Protein AF-A0A5C6ACU5-F1 (afdb_monomer)

Nearest PDB structures (foldseek):
  4ilo-assembly1_A  TM=6.385E-01  e=8.068E+00  Chlamydia trachomatis L2/434/Bu
  8qb7-assembly1_A  TM=4.064E-01  e=4.129E+00  Saccharomyces cerevisiae

Radius of gyration: 34.54 Å; Cα contacts (8 Å, |Δi|>4): 16; chains: 1; bounding box: 83×46×81 Å

Foldseek 3Di:
DDPLVVLVVVLVVLVVVLVVLVVVLPDDDDPVVSVVSVVVSVVSVVVSVVSVVVSVVVVVVVVVVVVVVVVVVVVVVVVVVVVVVVVVVVPPDPPPPDPDDPDDPCVVVVVVVVVVVVVVDPDDDDDDDDDPDPCVPPDPDDPDDDPPPDDD

Secondary structure (DSSP, 8-state):
--HHHHHHHHHHHHHHHHHHHHHHHTSS--HHHHHHHHHHHHHHHHHHHHHHHHHHHHHHHHHHHHHHHHHHHHHHHHHHHHHHHHHHHT--S----PPPP---TTHHHHHHHHHHHHHHS------------TTTT------PPP------

Organism: NCBI:txid2528001

Solvent-accessible surface area (backbone atoms only — not comparable to full-atom values): 9515 Å² total; per-residue (Å²): 136,68,70,75,58,57,57,53,52,50,54,52,52,54,52,51,54,48,54,53,53,55,55,60,60,75,47,101,65,58,71,69,59,40,54,52,51,50,54,52,49,54,55,46,51,53,50,52,52,52,50,50,52,51,50,50,52,51,50,50,53,49,50,52,49,51,52,50,51,51,52,52,51,51,52,52,51,51,54,52,49,53,52,51,54,56,53,55,72,64,70,81,62,86,73,73,77,70,81,74,75,87,72,63,87,59,51,65,57,52,51,51,51,49,54,50,51,58,68,70,48,72,89,73,94,76,88,77,93,80,78,93,56,101,63,85,80,75,75,84,72,75,83,72,75,76,82,75,79,78,86,128

Sequence (152 aa):
MTAPNVIATVLESLNGLRQELKAAQHGPMDPRLRSELARLTVANETCVANLALGHQSAAEQLAAKKTLAAQMAAANKAAIQQKKEAATRKADKPAAAAPEPPVDPLLGSLLAKELLARQCQGEATASVNQNVGLLDDWNWTPSEAAPVEASV

Mean predicted aligned error: 20.28 Å

pLDDT: mean 71.38, std 16.27, range [38.56, 89.56]

Structure (mmCIF, N/CA/C/O backbone):
data_AF-A0A5C6ACU5-F1
#
_entry.id   AF-A0A5C6ACU5-F1
#
loop_
_atom_site.group_PDB
_atom_site.id
_atom_site.type_symbol
_atom_site.label_atom_id
_atom_site.label_alt_id
_atom_site.label_comp_id
_atom_site.label_asym_id
_atom_site.label_entity_id
_atom_site.label_seq_id
_atom_site.pdbx_PDB_ins_code
_atom_site.Cartn_x
_atom_site.Cartn_y
_atom_site.Cartn_z
_atom_site.occupancy
_atom_site.B_iso_or_equiv
_atom_site.auth_seq_id
_atom_site.auth_comp_id
_atom_site.auth_asym_id
_atom_site.auth_atom_id
_atom_site.pdbx_PDB_model_num
ATOM 1 N N . MET A 1 1 ? -11.488 -9.346 1.201 1.00 40.69 1 MET A N 1
ATOM 2 C CA . MET A 1 1 ? -10.176 -9.512 0.537 1.00 40.69 1 MET A CA 1
ATOM 3 C C . MET A 1 1 ? -9.315 -8.314 0.895 1.00 40.69 1 MET A C 1
ATOM 5 O O . MET A 1 1 ? -9.763 -7.186 0.757 1.00 40.69 1 MET A O 1
ATOM 9 N N . THR A 1 2 ? -8.168 -8.559 1.516 1.00 46.09 2 THR A N 1
ATOM 10 C CA . THR A 1 2 ? -7.361 -7.574 2.243 1.00 46.09 2 THR A CA 1
ATOM 11 C C . THR A 1 2 ? -6.442 -6.786 1.301 1.00 46.09 2 THR A C 1
ATOM 13 O O . THR A 1 2 ? -5.483 -7.328 0.760 1.00 46.09 2 THR A O 1
ATOM 16 N N . ALA A 1 3 ? -6.698 -5.480 1.173 1.00 55.00 3 ALA A N 1
ATOM 17 C CA . ALA A 1 3 ? -5.888 -4.494 0.444 1.00 55.00 3 ALA A CA 1
ATOM 18 C C . ALA A 1 3 ? -4.345 -4.583 0.596 1.00 55.00 3 ALA A C 1
ATOM 20 O O . ALA A 1 3 ? -3.668 -4.364 -0.407 1.00 55.00 3 ALA A O 1
ATOM 21 N N . PRO A 1 4 ? -3.747 -4.935 1.760 1.00 60.50 4 PRO A N 1
ATOM 22 C CA . PRO A 1 4 ? -2.285 -5.035 1.876 1.00 60.50 4 PRO A CA 1
ATOM 23 C C . PRO A 1 4 ? -1.641 -6.087 0.963 1.00 60.50 4 PRO A C 1
ATOM 25 O O . PRO A 1 4 ? -0.474 -5.948 0.615 1.00 60.50 4 PRO A O 1
ATOM 28 N N . ASN A 1 5 ? -2.378 -7.120 0.539 1.00 66.62 5 ASN A N 1
ATOM 29 C CA . ASN A 1 5 ? -1.798 -8.174 -0.294 1.00 66.62 5 ASN A CA 1
ATOM 30 C C . ASN A 1 5 ? -1.623 -7.727 -1.757 1.00 66.62 5 ASN A C 1
ATOM 32 O O . ASN A 1 5 ? -0.682 -8.132 -2.424 1.00 66.62 5 ASN A O 1
ATOM 36 N N . VAL A 1 6 ? -2.494 -6.834 -2.239 1.00 78.56 6 VAL A N 1
ATOM 37 C CA . VAL A 1 6 ? -2.478 -6.362 -3.633 1.00 78.56 6 VAL A CA 1
ATOM 38 C C . VAL A 1 6 ? -1.246 -5.500 -3.909 1.00 78.56 6 VAL A C 1
ATOM 40 O O . VAL A 1 6 ? -0.600 -5.660 -4.939 1.00 78.56 6 VAL A O 1
ATOM 43 N N . ILE A 1 7 ? -0.881 -4.614 -2.977 1.00 77.44 7 ILE A N 1
ATOM 44 C CA . ILE A 1 7 ? 0.261 -3.704 -3.155 1.00 77.44 7 ILE A CA 1
ATOM 45 C C . ILE A 1 7 ? 1.586 -4.477 -3.126 1.00 77.44 7 ILE A C 1
ATOM 47 O O . ILE A 1 7 ? 2.479 -4.186 -3.920 1.00 77.44 7 ILE A O 1
ATOM 51 N N . ALA A 1 8 ? 1.696 -5.502 -2.276 1.00 79.19 8 ALA A N 1
ATOM 52 C CA . ALA A 1 8 ? 2.854 -6.391 -2.255 1.00 79.19 8 ALA A CA 1
ATOM 53 C C . ALA A 1 8 ? 3.029 -7.132 -3.594 1.00 79.19 8 ALA A C 1
ATOM 55 O O . ALA A 1 8 ? 4.119 -7.114 -4.162 1.00 79.19 8 ALA A O 1
ATOM 56 N N . THR A 1 9 ? 1.949 -7.687 -4.155 1.00 85.00 9 THR A N 1
ATOM 57 C CA . THR A 1 9 ? 1.979 -8.341 -5.475 1.00 85.00 9 THR A CA 1
ATOM 58 C C . THR A 1 9 ? 2.358 -7.372 -6.600 1.00 85.00 9 THR A C 1
ATOM 60 O O . THR A 1 9 ? 3.098 -7.739 -7.514 1.00 85.00 9 THR A O 1
ATOM 63 N N . VAL A 1 10 ? 1.893 -6.118 -6.536 1.00 85.25 10 VAL A N 1
ATOM 64 C CA . VAL A 1 10 ? 2.266 -5.073 -7.505 1.00 85.25 10 VAL A CA 1
ATOM 65 C C . VAL A 1 10 ? 3.755 -4.737 -7.405 1.00 85.25 10 VAL A C 1
ATOM 67 O O . VAL A 1 10 ? 4.431 -4.679 -8.429 1.00 85.25 10 VAL A O 1
ATOM 70 N N . LEU A 1 11 ? 4.292 -4.568 -6.194 1.00 84.12 11 LEU A N 1
ATOM 71 C CA . LEU A 1 11 ? 5.723 -4.321 -5.972 1.00 84.12 11 LEU A CA 1
ATOM 72 C C . LEU A 1 11 ? 6.600 -5.467 -6.489 1.00 84.12 11 LEU A C 1
ATOM 74 O O . LEU A 1 11 ? 7.651 -5.227 -7.082 1.00 84.12 11 LEU A O 1
ATOM 78 N N . GLU A 1 12 ? 6.166 -6.707 -6.285 1.00 87.31 12 GLU A N 1
ATOM 79 C CA . GLU A 1 12 ? 6.866 -7.895 -6.768 1.00 87.31 12 GLU A CA 1
ATOM 80 C C . GLU A 1 12 ? 6.853 -7.976 -8.300 1.00 87.31 12 GLU A C 1
ATOM 82 O O . GLU A 1 12 ? 7.903 -8.147 -8.921 1.00 87.31 12 GLU A O 1
ATOM 87 N N . SER A 1 13 ? 5.698 -7.720 -8.919 1.00 87.44 13 SER A N 1
ATOM 88 C CA . SER A 1 13 ? 5.554 -7.674 -10.380 1.00 87.44 13 SER A CA 1
ATOM 89 C C . SER A 1 13 ? 6.412 -6.568 -11.007 1.00 87.44 13 SER A C 1
ATOM 91 O O . SER A 1 13 ? 7.092 -6.795 -12.006 1.00 87.44 13 SER A O 1
ATOM 93 N N . LEU A 1 14 ? 6.443 -5.378 -10.396 1.00 85.88 14 LEU A N 1
ATOM 94 C CA . LEU A 1 14 ? 7.292 -4.265 -10.837 1.00 85.88 14 LEU A CA 1
ATOM 95 C C . LEU A 1 14 ? 8.785 -4.597 -10.714 1.00 85.88 14 LEU A C 1
ATOM 97 O O . LEU A 1 14 ? 9.577 -4.220 -11.580 1.00 85.88 14 LEU A O 1
ATOM 101 N N . ASN A 1 15 ? 9.180 -5.337 -9.675 1.00 86.50 15 ASN A N 1
ATOM 102 C CA . ASN A 1 15 ? 10.550 -5.824 -9.540 1.00 86.50 15 ASN A CA 1
ATOM 103 C C . ASN A 1 15 ? 10.913 -6.863 -10.609 1.00 86.50 15 ASN A C 1
ATOM 105 O O . ASN A 1 15 ? 12.026 -6.800 -11.132 1.00 86.50 15 ASN A O 1
ATOM 109 N N . GLY A 1 16 ? 9.993 -7.766 -10.960 1.00 86.88 16 GLY A N 1
ATOM 110 C CA . GLY A 1 16 ? 10.171 -8.719 -12.062 1.00 86.88 16 GLY A CA 1
ATOM 111 C C . GLY A 1 16 ? 10.382 -8.008 -13.400 1.00 86.88 16 GLY A C 1
ATOM 112 O O . GLY A 1 16 ? 11.416 -8.184 -14.043 1.00 86.88 16 GLY A O 1
ATOM 113 N N . LEU A 1 17 ? 9.480 -7.085 -13.745 1.00 84.81 17 LEU A N 1
ATOM 114 C CA . LEU A 1 17 ? 9.581 -6.265 -14.959 1.00 84.81 17 LEU A CA 1
ATOM 115 C C . LEU A 1 17 ? 10.884 -5.456 -15.016 1.00 84.81 17 LEU A C 1
ATOM 117 O O . LEU A 1 17 ? 11.479 -5.288 -16.079 1.00 84.81 17 LEU A O 1
ATOM 121 N N . ARG A 1 18 ? 11.377 -4.969 -13.872 1.00 84.19 18 ARG A N 1
ATOM 122 C CA . ARG A 1 18 ? 12.670 -4.274 -13.798 1.00 84.19 18 ARG A CA 1
ATOM 123 C C . ARG A 1 18 ? 13.842 -5.193 -14.143 1.00 84.19 18 ARG A C 1
ATOM 125 O O . ARG A 1 18 ? 14.777 -4.750 -14.811 1.00 84.19 18 ARG A O 1
ATOM 132 N N . GLN A 1 19 ? 13.829 -6.436 -13.668 1.00 85.56 19 GLN A N 1
ATOM 133 C CA . GLN A 1 19 ? 14.879 -7.402 -13.994 1.00 85.56 19 GLN A CA 1
ATOM 134 C C . GLN A 1 19 ? 14.871 -7.736 -15.488 1.00 85.56 19 GLN A C 1
ATOM 136 O O . GLN A 1 19 ? 15.931 -7.739 -16.112 1.00 85.56 19 GLN A O 1
ATOM 141 N N . GLU A 1 20 ? 13.687 -7.911 -16.076 1.00 85.38 20 GLU A N 1
ATOM 142 C CA . GLU A 1 20 ? 13.519 -8.118 -17.518 1.00 85.38 20 GLU A CA 1
ATOM 143 C C . GLU A 1 20 ? 14.028 -6.919 -18.332 1.00 85.38 20 GLU A C 1
ATOM 145 O O . GLU A 1 20 ? 14.781 -7.087 -19.292 1.00 85.38 20 GLU A O 1
ATOM 150 N N . LEU A 1 21 ? 13.706 -5.694 -17.904 1.00 82.88 21 LEU A N 1
ATOM 151 C CA . LEU A 1 21 ? 14.168 -4.461 -18.544 1.00 82.88 21 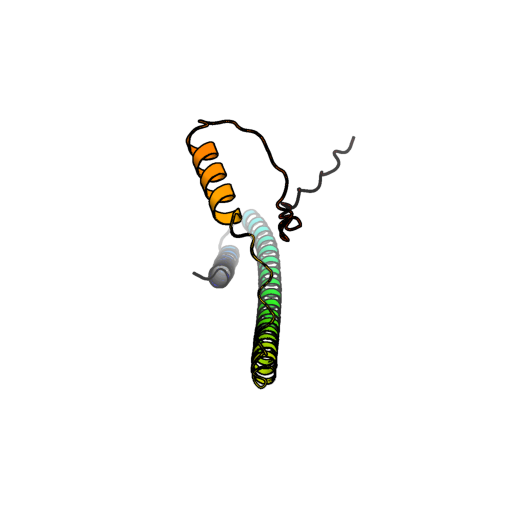LEU A CA 1
ATOM 152 C C . LEU A 1 21 ? 15.702 -4.322 -18.487 1.00 82.88 21 LEU A C 1
ATOM 154 O O . LEU A 1 21 ? 16.335 -3.940 -19.475 1.00 82.88 21 LEU A O 1
ATOM 158 N N . LYS A 1 22 ? 16.320 -4.673 -17.350 1.00 83.50 22 LYS A N 1
ATOM 159 C CA . LYS A 1 22 ? 17.786 -4.711 -17.211 1.00 83.50 22 LYS A CA 1
ATOM 160 C C . LYS A 1 22 ? 18.413 -5.783 -18.096 1.00 83.50 22 LYS A C 1
ATOM 162 O O . LYS A 1 22 ? 19.446 -5.519 -18.709 1.00 83.50 22 LYS A O 1
ATOM 167 N N . ALA A 1 23 ? 17.803 -6.961 -18.199 1.00 84.38 23 ALA A N 1
ATOM 168 C CA . ALA A 1 23 ? 18.278 -8.017 -19.087 1.00 84.38 23 ALA A CA 1
ATOM 169 C C . ALA A 1 23 ? 18.217 -7.578 -20.562 1.00 84.38 23 ALA A C 1
ATOM 171 O O . ALA A 1 23 ? 19.195 -7.740 -21.291 1.00 84.38 23 ALA A O 1
ATOM 172 N N . ALA A 1 24 ? 17.126 -6.924 -20.976 1.00 80.38 24 ALA A N 1
ATOM 173 C CA . ALA A 1 24 ? 16.954 -6.399 -22.331 1.00 80.38 24 ALA A CA 1
ATOM 174 C C . ALA A 1 24 ? 18.022 -5.352 -22.713 1.00 80.38 24 ALA A C 1
ATOM 176 O O . ALA A 1 24 ? 18.475 -5.310 -23.856 1.00 80.38 24 ALA A O 1
ATOM 177 N N . GLN A 1 25 ? 18.492 -4.550 -21.753 1.00 81.44 25 GLN A N 1
ATOM 178 C CA . GLN A 1 25 ? 19.544 -3.544 -21.964 1.00 81.44 25 GLN A CA 1
ATOM 179 C C . GLN A 1 25 ? 20.911 -4.118 -22.366 1.00 81.44 25 GLN A C 1
ATOM 181 O O . GLN A 1 25 ? 21.678 -3.446 -23.064 1.00 81.44 25 GLN A O 1
ATOM 186 N N . HIS A 1 26 ? 21.214 -5.342 -21.928 1.00 80.00 26 HIS A N 1
ATOM 187 C CA . HIS A 1 26 ? 22.489 -6.017 -22.185 1.00 80.00 26 HIS A CA 1
ATOM 188 C C . HIS A 1 26 ? 22.497 -6.789 -23.518 1.00 80.00 26 HIS A C 1
ATOM 190 O O . HIS A 1 26 ? 23.523 -7.349 -23.897 1.00 80.00 26 HIS A O 1
ATOM 196 N N . GLY A 1 27 ? 21.374 -6.805 -24.246 1.00 79.38 27 GLY A N 1
ATOM 197 C CA . GLY A 1 27 ? 21.259 -7.436 -25.558 1.00 79.38 27 GLY A CA 1
ATOM 198 C C . GLY A 1 27 ? 21.807 -6.593 -26.726 1.00 79.38 27 GLY A C 1
ATOM 199 O O . GLY A 1 27 ? 22.208 -5.429 -26.554 1.00 79.38 27 GLY A O 1
ATOM 200 N N . PRO A 1 28 ? 21.808 -7.164 -27.948 1.00 79.31 28 PRO A N 1
ATOM 201 C CA . PRO A 1 28 ? 22.164 -6.448 -29.169 1.00 79.31 28 PRO A CA 1
ATOM 202 C C . PRO A 1 28 ? 21.080 -5.411 -29.488 1.00 79.31 28 PRO A C 1
ATOM 204 O O . PRO A 1 28 ? 20.052 -5.713 -30.085 1.00 79.31 28 PRO A O 1
ATOM 207 N N . MET A 1 29 ? 21.310 -4.178 -29.044 1.00 82.31 29 MET A N 1
ATOM 208 C CA . MET A 1 29 ? 20.367 -3.067 -29.149 1.00 82.31 29 MET A CA 1
ATOM 209 C C . MET A 1 29 ? 21.084 -1.802 -29.624 1.00 82.31 29 MET A C 1
ATOM 211 O O . MET A 1 29 ? 22.271 -1.606 -29.329 1.00 82.31 29 MET A O 1
ATOM 215 N N . ASP A 1 30 ? 20.359 -0.944 -30.345 1.00 88.62 30 ASP A N 1
ATOM 216 C CA . ASP A 1 30 ? 20.848 0.369 -30.772 1.00 88.62 30 ASP A CA 1
ATOM 217 C C . ASP A 1 30 ? 21.291 1.191 -29.539 1.00 88.62 30 ASP A C 1
ATOM 219 O O . ASP A 1 30 ? 20.541 1.269 -28.557 1.00 88.62 30 ASP A O 1
ATOM 223 N N . PRO A 1 31 ? 22.490 1.806 -29.553 1.00 84.88 31 PRO A N 1
ATOM 224 C CA . PRO A 1 31 ? 22.966 2.680 -28.483 1.00 84.88 31 PRO A CA 1
ATOM 225 C C . PRO A 1 31 ? 21.970 3.757 -28.031 1.00 84.88 31 PRO A C 1
ATOM 227 O O . PRO A 1 31 ? 21.869 4.000 -26.828 1.00 84.88 31 PRO A O 1
ATOM 230 N N . ARG A 1 32 ? 21.212 4.375 -28.951 1.00 86.19 32 ARG A N 1
ATOM 231 C CA . ARG A 1 32 ? 20.208 5.401 -28.602 1.00 86.19 32 ARG A CA 1
ATOM 232 C C . ARG A 1 32 ? 19.024 4.800 -27.857 1.00 86.19 32 ARG A C 1
ATOM 234 O O . ARG A 1 32 ? 18.559 5.348 -26.861 1.00 86.19 32 ARG A O 1
ATOM 241 N N . LEU A 1 33 ? 18.564 3.637 -28.307 1.00 85.62 33 LEU A N 1
ATOM 242 C CA . LEU A 1 33 ? 17.494 2.912 -27.634 1.00 85.62 33 LEU A CA 1
ATOM 243 C C . LEU A 1 33 ? 17.961 2.462 -26.241 1.00 85.62 33 LEU A C 1
ATOM 245 O O . LEU A 1 33 ? 17.195 2.517 -25.284 1.00 85.62 33 LEU A O 1
ATOM 249 N N . ARG A 1 34 ? 19.238 2.075 -26.102 1.00 86.81 34 ARG A N 1
ATOM 250 C CA . ARG A 1 34 ? 19.828 1.642 -24.827 1.00 86.81 34 ARG A CA 1
ATOM 251 C C . ARG A 1 34 ? 19.881 2.782 -23.812 1.00 86.81 34 ARG A C 1
ATOM 253 O O . ARG A 1 34 ? 19.538 2.557 -22.654 1.00 86.81 34 ARG A O 1
ATOM 260 N N . SER A 1 35 ? 20.258 3.994 -24.227 1.00 86.06 35 SER A N 1
ATOM 261 C CA . SER A 1 35 ? 20.268 5.162 -23.335 1.00 86.06 35 SER A CA 1
ATOM 262 C C . SER A 1 35 ? 18.867 5.564 -22.876 1.00 86.06 35 SER A C 1
ATOM 264 O O . SER A 1 35 ? 18.672 5.889 -21.707 1.00 86.06 35 SER A O 1
ATOM 266 N N . GLU A 1 36 ? 17.876 5.491 -23.767 1.00 87.25 36 GLU A N 1
ATOM 267 C CA . GLU A 1 36 ? 16.478 5.770 -23.425 1.00 87.25 36 GLU A CA 1
ATOM 268 C C . GLU A 1 36 ? 15.926 4.729 -22.442 1.00 87.25 36 GLU A C 1
ATOM 270 O O . GLU A 1 36 ? 15.324 5.083 -21.426 1.00 87.25 36 GLU A O 1
ATOM 275 N N . LEU A 1 37 ? 16.212 3.445 -22.678 1.00 86.38 37 LEU A N 1
ATOM 276 C CA . LEU A 1 37 ? 15.821 2.367 -21.772 1.00 86.38 37 LEU A CA 1
ATOM 277 C C . LEU A 1 37 ? 16.499 2.512 -20.402 1.00 86.38 37 LEU A C 1
ATOM 279 O O . LEU A 1 37 ? 15.861 2.270 -19.377 1.00 86.38 37 LEU A O 1
ATOM 283 N N . ALA A 1 38 ? 17.766 2.935 -20.366 1.00 85.56 38 ALA A N 1
ATOM 284 C CA . ALA A 1 38 ? 18.493 3.200 -19.126 1.00 85.56 38 ALA A CA 1
ATOM 285 C C . ALA A 1 38 ? 17.846 4.345 -18.338 1.00 85.56 38 ALA A C 1
ATOM 287 O O . ALA A 1 38 ? 17.598 4.200 -17.141 1.00 85.56 38 ALA A O 1
ATOM 288 N N . ARG A 1 39 ? 17.467 5.440 -19.011 1.00 88.19 39 ARG A N 1
ATOM 289 C CA . ARG A 1 39 ? 16.744 6.552 -18.377 1.00 88.19 39 ARG A CA 1
ATOM 290 C C . ARG A 1 39 ? 15.401 6.103 -17.798 1.00 88.19 39 ARG A C 1
ATOM 292 O O . ARG A 1 39 ? 15.083 6.443 -16.661 1.00 88.19 39 ARG A O 1
ATOM 299 N N . LEU A 1 40 ? 14.638 5.307 -18.549 1.00 85.94 40 LEU A N 1
ATOM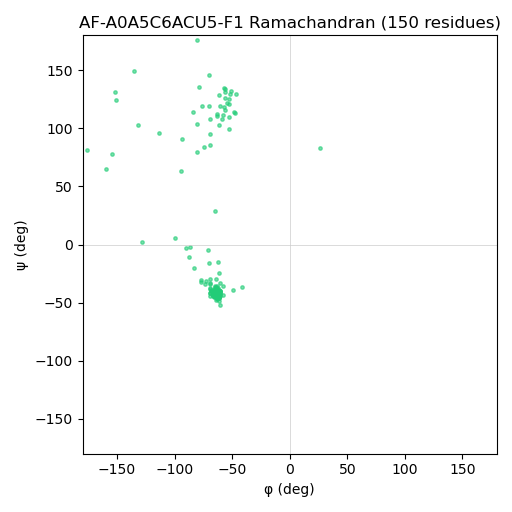 300 C CA . LEU A 1 40 ? 13.367 4.742 -18.081 1.00 85.94 40 LEU A CA 1
ATOM 301 C C . LEU A 1 40 ? 13.561 3.772 -16.910 1.00 85.94 40 LEU A C 1
ATOM 303 O O . LEU A 1 40 ? 12.751 3.763 -15.989 1.00 85.94 40 LEU A O 1
ATOM 307 N N . THR A 1 41 ? 14.650 2.999 -16.905 1.00 86.38 41 THR A N 1
ATOM 308 C CA . THR A 1 41 ? 14.987 2.095 -15.794 1.00 86.38 41 THR A CA 1
ATOM 309 C C . THR A 1 41 ? 15.234 2.878 -14.514 1.00 86.38 41 THR A C 1
ATOM 311 O O . THR A 1 41 ? 14.670 2.531 -13.483 1.00 86.38 41 THR A O 1
ATOM 314 N N . VAL A 1 42 ? 16.016 3.958 -14.583 1.00 87.75 42 VAL A N 1
ATOM 315 C CA . VAL A 1 42 ? 16.300 4.820 -13.426 1.00 87.75 42 VAL A CA 1
ATOM 316 C C . VAL A 1 42 ? 15.021 5.479 -12.906 1.00 87.75 42 VAL A C 1
ATOM 318 O O . VAL A 1 42 ? 14.753 5.436 -11.709 1.00 87.75 42 VAL A O 1
ATOM 321 N N . ALA A 1 43 ? 14.187 6.028 -13.795 1.00 86.81 43 ALA A N 1
ATOM 322 C CA . ALA A 1 43 ? 12.911 6.627 -13.399 1.00 86.81 43 ALA A CA 1
ATOM 323 C C . ALA A 1 43 ? 11.971 5.604 -12.730 1.00 86.81 43 ALA A C 1
ATOM 325 O O . ALA A 1 43 ? 11.325 5.907 -11.724 1.00 86.81 43 ALA A O 1
ATOM 326 N N . ASN A 1 44 ? 11.930 4.376 -13.254 1.00 85.75 44 ASN A N 1
ATOM 327 C CA . ASN A 1 44 ? 11.159 3.284 -12.670 1.00 85.75 44 ASN A CA 1
ATOM 328 C C . ASN A 1 44 ? 11.722 2.871 -11.297 1.00 85.75 44 ASN A C 1
ATOM 330 O O . ASN A 1 44 ? 10.962 2.705 -10.348 1.00 85.75 44 ASN A O 1
ATOM 334 N N . GLU A 1 45 ? 13.047 2.801 -11.139 1.00 85.62 45 GLU A N 1
ATOM 335 C CA . GLU A 1 45 ? 13.688 2.530 -9.844 1.00 85.62 45 GLU A CA 1
ATOM 336 C C . GLU A 1 45 ? 13.304 3.561 -8.781 1.00 85.62 45 GLU A C 1
ATOM 338 O O . GLU A 1 45 ? 12.950 3.184 -7.664 1.00 85.62 45 GLU A O 1
ATOM 343 N N . THR A 1 46 ? 13.293 4.848 -9.132 1.00 88.62 46 THR A N 1
ATOM 344 C CA . THR A 1 46 ? 12.833 5.904 -8.223 1.00 88.62 46 THR A CA 1
ATOM 345 C C . THR A 1 46 ? 11.354 5.741 -7.864 1.00 88.62 46 THR A C 1
ATOM 347 O O . THR A 1 46 ? 10.982 5.873 -6.698 1.00 88.62 46 THR A O 1
ATOM 350 N N . CYS A 1 47 ? 10.502 5.416 -8.839 1.00 86.44 47 CYS A N 1
ATOM 351 C CA . CYS A 1 47 ? 9.072 5.222 -8.609 1.00 86.44 47 CYS A CA 1
ATOM 352 C C . CYS A 1 47 ? 8.794 4.032 -7.676 1.00 86.44 47 CYS A C 1
ATOM 354 O O . CYS A 1 47 ? 8.065 4.178 -6.694 1.00 86.44 47 CYS A O 1
ATOM 356 N N . VAL A 1 48 ? 9.426 2.881 -7.925 1.00 86.94 48 VAL A N 1
ATOM 357 C CA . VAL A 1 48 ? 9.284 1.681 -7.085 1.00 86.94 48 VAL A CA 1
ATOM 358 C C . VAL A 1 48 ? 9.820 1.931 -5.677 1.00 86.94 48 VAL A C 1
ATOM 360 O O . VAL A 1 48 ? 9.177 1.525 -4.712 1.00 86.94 48 VAL A O 1
ATOM 363 N N . ALA A 1 49 ? 10.952 2.627 -5.535 1.00 88.00 49 ALA A N 1
ATOM 364 C CA . ALA A 1 49 ? 11.500 2.974 -4.224 1.00 88.00 49 ALA A CA 1
ATOM 365 C C . ALA A 1 49 ? 10.531 3.852 -3.415 1.00 88.00 49 ALA A C 1
ATOM 367 O O . ALA A 1 49 ? 10.261 3.560 -2.249 1.00 88.00 49 ALA A O 1
ATOM 368 N N . ASN A 1 50 ? 9.944 4.873 -4.046 1.00 89.19 50 ASN A N 1
ATOM 369 C CA . ASN A 1 50 ? 8.945 5.730 -3.407 1.00 89.19 50 ASN A CA 1
ATOM 370 C C . ASN A 1 50 ? 7.681 4.950 -3.022 1.00 89.19 50 ASN A C 1
ATOM 372 O O . ASN A 1 50 ? 7.150 5.137 -1.927 1.00 89.19 50 ASN A O 1
ATOM 376 N N . LEU A 1 51 ? 7.216 4.045 -3.889 1.00 86.69 51 LEU A N 1
ATOM 377 C CA . LEU A 1 51 ? 6.058 3.198 -3.603 1.00 86.69 51 LEU A CA 1
ATOM 378 C C . LEU A 1 51 ? 6.336 2.239 -2.434 1.00 86.69 51 LEU A C 1
ATOM 380 O O . LEU A 1 51 ? 5.478 2.059 -1.572 1.00 86.69 51 LEU A O 1
ATOM 384 N N . ALA A 1 52 ? 7.534 1.654 -2.375 1.00 86.94 52 ALA A N 1
ATOM 385 C CA . ALA A 1 52 ? 7.946 0.756 -1.301 1.00 86.94 52 ALA A CA 1
ATOM 386 C C . ALA A 1 52 ? 8.037 1.486 0.048 1.00 86.94 52 ALA A C 1
ATOM 388 O O . ALA A 1 52 ? 7.495 0.999 1.040 1.00 86.94 52 ALA A O 1
ATOM 389 N N . LEU A 1 53 ? 8.645 2.679 0.075 1.00 89.38 53 LEU A N 1
ATOM 390 C CA . LEU A 1 53 ? 8.702 3.532 1.267 1.00 89.38 53 LEU A CA 1
ATOM 391 C C . LEU A 1 53 ? 7.301 3.942 1.737 1.00 89.38 53 LEU A C 1
ATOM 393 O O . LEU A 1 53 ? 6.986 3.831 2.922 1.00 89.38 53 LEU A O 1
ATOM 397 N N . GLY A 1 54 ? 6.438 4.362 0.808 1.00 87.38 54 GLY A N 1
ATOM 398 C CA . GLY A 1 54 ? 5.049 4.705 1.109 1.00 87.38 54 GLY A CA 1
ATOM 399 C C . GLY A 1 54 ? 4.264 3.517 1.667 1.00 87.38 54 GLY A C 1
ATOM 400 O O . GLY A 1 54 ? 3.551 3.657 2.660 1.00 87.38 54 GLY A O 1
ATOM 401 N N . HIS A 1 55 ? 4.440 2.329 1.084 1.00 86.94 55 HIS A N 1
ATOM 402 C CA . HIS A 1 55 ? 3.807 1.104 1.565 1.00 86.94 55 HIS A CA 1
ATOM 403 C C . HIS A 1 55 ? 4.299 0.712 2.964 1.00 86.94 55 HIS A C 1
ATOM 405 O O . HIS A 1 55 ? 3.483 0.373 3.820 1.00 86.94 55 HIS A O 1
ATOM 411 N N . GLN A 1 56 ? 5.606 0.799 3.223 1.00 88.81 56 GLN A N 1
ATOM 412 C CA . GLN A 1 56 ? 6.168 0.521 4.543 1.00 88.81 56 GLN A CA 1
ATOM 413 C C . GLN A 1 56 ? 5.619 1.491 5.596 1.00 88.81 56 GLN A C 1
ATOM 415 O O . GLN A 1 56 ? 5.108 1.050 6.625 1.00 88.81 56 GLN A O 1
ATOM 420 N N . SER A 1 57 ? 5.634 2.796 5.312 1.00 89.56 57 SER A N 1
ATOM 421 C CA . SER A 1 57 ? 5.096 3.807 6.227 1.00 89.56 57 SER A CA 1
ATOM 422 C C . SER A 1 57 ? 3.603 3.594 6.502 1.00 89.56 57 SER A C 1
ATOM 424 O O . SER A 1 57 ? 3.161 3.635 7.651 1.00 89.56 57 SER A O 1
ATOM 426 N N . ALA A 1 58 ? 2.814 3.285 5.469 1.00 84.00 58 ALA A N 1
ATOM 427 C CA . ALA A 1 58 ? 1.395 2.982 5.626 1.00 84.00 58 ALA A CA 1
ATOM 428 C C . ALA A 1 58 ? 1.162 1.713 6.465 1.00 84.00 58 ALA A C 1
ATOM 430 O O . ALA A 1 58 ? 0.255 1.683 7.301 1.00 84.00 58 ALA A O 1
ATOM 431 N N . ALA A 1 59 ? 1.985 0.676 6.281 1.00 86.38 59 ALA A N 1
ATOM 432 C CA . ALA A 1 59 ? 1.914 -0.551 7.066 1.00 86.38 59 ALA A CA 1
ATOM 433 C C . ALA A 1 59 ? 2.238 -0.300 8.548 1.00 86.38 59 ALA A C 1
ATOM 435 O O . ALA A 1 59 ? 1.516 -0.787 9.422 1.00 86.38 59 ALA A O 1
ATOM 436 N N . GLU A 1 60 ? 3.260 0.509 8.836 1.00 87.94 60 GLU A N 1
ATOM 437 C CA . GLU A 1 60 ? 3.638 0.919 10.193 1.00 87.94 60 GLU A CA 1
ATOM 438 C C . GLU A 1 60 ? 2.527 1.737 10.867 1.00 87.94 60 GLU A C 1
ATOM 440 O O . GLU A 1 60 ? 2.125 1.435 11.993 1.00 87.94 60 GLU A O 1
ATOM 445 N N . GLN A 1 61 ? 1.942 2.711 10.162 1.00 87.50 61 GLN A N 1
ATOM 446 C CA . GLN A 1 61 ? 0.804 3.484 10.670 1.00 87.50 61 GLN A CA 1
ATOM 447 C C . GLN A 1 61 ? -0.419 2.600 10.942 1.00 87.50 61 GLN A C 1
ATOM 449 O O . GLN A 1 61 ? -1.127 2.793 11.933 1.00 87.50 61 GLN A O 1
ATOM 454 N N . LEU A 1 62 ? -0.683 1.614 10.084 1.00 86.50 62 LEU A N 1
ATOM 455 C CA . LEU A 1 62 ? -1.792 0.680 10.261 1.00 86.50 62 LEU A CA 1
ATOM 456 C C . LEU A 1 62 ? -1.548 -0.236 11.468 1.00 86.50 62 LEU A C 1
ATOM 458 O O . LEU A 1 62 ? -2.471 -0.472 12.252 1.00 86.50 62 LEU A O 1
ATOM 462 N N . ALA A 1 63 ? -0.315 -0.705 11.666 1.00 86.12 63 ALA A N 1
ATOM 463 C CA . ALA A 1 63 ? 0.075 -1.456 12.855 1.00 86.12 63 ALA A CA 1
ATOM 464 C C . ALA A 1 63 ? -0.099 -0.619 14.135 1.00 86.12 63 ALA A C 1
ATOM 466 O O . ALA A 1 63 ? -0.725 -1.093 15.083 1.00 86.12 63 ALA A O 1
ATOM 467 N N . ALA A 1 64 ? 0.343 0.643 14.135 1.00 88.44 64 ALA A N 1
ATOM 468 C CA . ALA A 1 64 ? 0.163 1.565 15.258 1.00 88.44 64 ALA A CA 1
ATOM 469 C C . ALA A 1 64 ? -1.322 1.846 15.562 1.00 88.44 64 ALA A C 1
ATOM 471 O O . ALA A 1 64 ? -1.746 1.855 16.716 1.00 88.44 64 ALA A O 1
ATOM 472 N N . LYS A 1 65 ? -2.160 2.010 14.531 1.00 87.25 65 LYS A N 1
ATOM 473 C CA . LYS A 1 65 ? -3.613 2.159 14.720 1.00 87.25 65 LYS A CA 1
ATOM 474 C C . LYS A 1 65 ? -4.250 0.894 15.291 1.00 87.25 65 LYS A C 1
ATOM 476 O O . LYS A 1 65 ? -5.142 0.992 16.128 1.00 87.25 65 LYS A O 1
ATOM 481 N N . LYS A 1 66 ? -3.795 -0.294 14.878 1.00 88.88 66 LYS A N 1
ATOM 482 C CA . LYS A 1 66 ? -4.286 -1.572 15.420 1.00 88.88 66 LYS A CA 1
ATOM 483 C C . LYS A 1 66 ? -3.939 -1.744 16.896 1.00 88.88 66 LYS A C 1
ATOM 485 O O . LYS A 1 66 ? -4.799 -2.179 17.659 1.00 88.88 66 LYS A O 1
ATOM 490 N N . THR A 1 67 ? -2.720 -1.400 17.309 1.00 87.94 67 THR A N 1
ATOM 491 C CA . THR A 1 67 ? -2.325 -1.483 18.722 1.00 87.94 67 THR A CA 1
ATOM 492 C C . THR A 1 67 ? -3.109 -0.488 19.573 1.00 87.94 67 THR A C 1
ATOM 494 O O . THR A 1 67 ? -3.636 -0.871 20.617 1.00 87.94 67 THR A O 1
ATOM 497 N N . LEU A 1 68 ? -3.286 0.748 19.097 1.00 87.50 68 LEU A N 1
ATOM 498 C CA . LEU A 1 68 ? -4.083 1.762 19.788 1.00 87.50 68 LEU A CA 1
ATOM 499 C C .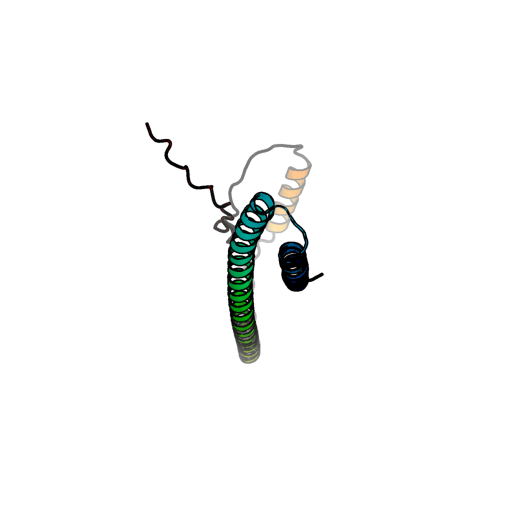 LEU A 1 68 ? -5.563 1.362 19.887 1.00 87.50 68 LEU A C 1
ATOM 501 O O . LEU A 1 68 ? -6.161 1.460 20.956 1.00 87.50 68 LEU A O 1
ATOM 505 N N . ALA A 1 69 ? -6.148 0.825 18.814 1.00 85.25 69 ALA A N 1
ATOM 506 C CA . ALA A 1 69 ? -7.514 0.306 18.837 1.00 85.25 69 ALA A CA 1
ATOM 507 C C . ALA A 1 69 ? -7.679 -0.850 19.841 1.00 85.25 69 ALA A C 1
ATOM 509 O O . ALA A 1 69 ? -8.679 -0.903 20.556 1.00 85.25 69 ALA A O 1
ATOM 510 N N . ALA A 1 70 ? -6.694 -1.748 19.944 1.00 86.94 70 ALA A N 1
ATOM 511 C CA . ALA A 1 70 ? -6.712 -2.835 20.922 1.00 86.94 70 ALA A CA 1
ATOM 512 C C . ALA A 1 70 ? -6.634 -2.318 22.370 1.00 86.94 70 ALA A C 1
ATOM 514 O O . ALA A 1 70 ? -7.374 -2.799 23.230 1.00 86.94 70 ALA A O 1
ATOM 515 N N . GLN A 1 71 ? -5.800 -1.307 22.635 1.00 86.94 71 GLN A N 1
ATOM 516 C CA . GLN A 1 71 ? -5.714 -0.659 23.948 1.00 86.94 71 GLN A CA 1
ATOM 517 C C . GLN A 1 71 ? -7.029 0.034 24.323 1.00 86.94 71 GLN A C 1
ATOM 519 O O . GLN A 1 71 ? -7.548 -0.181 25.418 1.00 86.94 71 GLN A O 1
ATOM 524 N N . MET A 1 72 ? -7.620 0.790 23.395 1.00 83.31 72 MET A N 1
ATOM 525 C CA . MET A 1 72 ? -8.919 1.440 23.594 1.00 83.31 72 MET A CA 1
ATOM 526 C C . MET A 1 72 ? -10.039 0.417 23.825 1.00 83.31 72 MET A C 1
ATOM 528 O O . MET A 1 72 ? -10.897 0.616 24.684 1.00 83.31 72 MET A O 1
ATOM 532 N N . ALA A 1 73 ? -10.021 -0.713 23.114 1.00 85.44 73 ALA A N 1
ATOM 533 C CA . ALA A 1 73 ? -10.978 -1.795 23.327 1.00 85.44 73 ALA A CA 1
ATOM 534 C C . ALA A 1 73 ? -10.825 -2.443 24.715 1.00 85.44 73 ALA A C 1
ATOM 536 O O . ALA A 1 73 ? -11.831 -2.737 25.365 1.00 85.44 73 ALA A O 1
ATOM 537 N N . ALA A 1 74 ? -9.592 -2.642 25.193 1.00 84.06 74 ALA A N 1
ATOM 538 C CA . ALA A 1 74 ? -9.327 -3.156 26.536 1.00 84.06 74 ALA A CA 1
ATOM 539 C C . ALA A 1 74 ? -9.783 -2.169 27.627 1.00 84.06 74 ALA A C 1
ATOM 541 O O . ALA A 1 74 ? -10.477 -2.571 28.563 1.00 84.06 74 ALA A O 1
ATOM 542 N N . ALA A 1 75 ? -9.481 -0.878 27.464 1.00 82.12 75 ALA A N 1
ATOM 543 C CA . ALA A 1 75 ? -9.916 0.178 28.376 1.00 82.12 75 ALA A CA 1
ATOM 544 C C . ALA A 1 75 ? -11.450 0.290 28.436 1.00 82.12 75 ALA A C 1
ATOM 546 O O . ALA A 1 75 ? -12.027 0.340 29.523 1.00 82.12 75 ALA A O 1
ATOM 547 N N . ASN A 1 76 ? -12.130 0.233 27.286 1.00 82.56 76 ASN A N 1
ATOM 548 C CA . ASN A 1 76 ? -13.592 0.247 27.228 1.00 82.56 76 ASN A CA 1
ATOM 549 C C . ASN A 1 76 ? -14.216 -0.973 27.916 1.00 82.56 76 ASN A C 1
ATOM 551 O O . ASN A 1 76 ? -15.192 -0.826 28.652 1.00 82.56 76 ASN A O 1
ATOM 555 N N . LYS A 1 77 ? -13.650 -2.175 27.737 1.00 85.25 77 LYS A N 1
ATOM 556 C CA . LYS A 1 77 ? -14.120 -3.373 28.452 1.00 85.25 77 LYS A CA 1
ATOM 557 C C . LYS A 1 77 ? -13.981 -3.218 29.968 1.00 85.25 77 LYS A C 1
ATOM 559 O O . LYS A 1 77 ? -14.941 -3.500 30.682 1.00 85.25 77 LYS A O 1
ATOM 564 N N . ALA A 1 78 ? -12.842 -2.717 30.448 1.00 80.25 78 ALA A N 1
ATOM 565 C CA . ALA A 1 78 ? -12.615 -2.476 31.873 1.00 80.25 78 ALA A CA 1
ATOM 566 C C . ALA A 1 78 ? -13.586 -1.429 32.448 1.00 80.25 78 ALA A C 1
ATOM 568 O O . ALA A 1 78 ? -14.177 -1.650 33.504 1.00 80.25 78 ALA A O 1
ATOM 569 N N . ALA A 1 79 ? -13.829 -0.331 31.726 1.00 78.69 79 ALA A N 1
ATOM 570 C CA . ALA A 1 79 ? -14.776 0.704 32.139 1.00 78.69 79 ALA A CA 1
ATOM 571 C C . ALA A 1 79 ? -16.224 0.184 32.205 1.00 78.69 79 ALA A C 1
ATOM 573 O O . ALA A 1 79 ? -16.964 0.506 33.136 1.00 78.69 79 ALA A O 1
ATOM 574 N N . ILE A 1 80 ? -16.638 -0.653 31.247 1.00 78.25 80 ILE A N 1
ATOM 575 C CA . ILE A 1 80 ? -17.955 -1.306 31.271 1.00 78.25 80 ILE A CA 1
ATOM 576 C C . ILE A 1 80 ? -18.059 -2.257 32.466 1.00 78.25 80 ILE A C 1
ATOM 578 O O . ILE A 1 80 ? -19.092 -2.285 33.133 1.00 78.25 80 ILE A O 1
ATOM 582 N N . GLN A 1 81 ? -17.008 -3.021 32.756 1.00 81.56 81 GLN A N 1
ATOM 583 C CA . GLN A 1 81 ? -17.005 -3.968 33.867 1.00 81.56 81 GLN A CA 1
ATOM 584 C C . GLN A 1 81 ? -17.079 -3.258 35.226 1.00 81.56 81 GLN A C 1
ATOM 586 O O . GLN A 1 81 ? -17.934 -3.604 36.037 1.00 81.56 81 GLN A O 1
ATOM 591 N N . GLN A 1 82 ? -16.324 -2.173 35.420 1.00 78.06 82 GLN A N 1
ATOM 592 C CA . GLN A 1 82 ? -16.439 -1.330 36.616 1.00 78.06 82 GLN A CA 1
ATOM 593 C C . GLN A 1 82 ? -17.835 -0.714 36.771 1.00 78.06 82 GLN A C 1
ATOM 595 O O . GLN A 1 82 ? -18.379 -0.687 37.874 1.00 78.06 82 GLN A O 1
ATOM 600 N N . LYS A 1 83 ? -18.462 -0.254 35.678 1.00 75.62 83 LYS A N 1
ATOM 601 C CA . LYS A 1 83 ? -19.848 0.244 35.721 1.00 75.62 83 LYS A CA 1
ATOM 602 C C . LYS A 1 83 ? -20.843 -0.852 36.111 1.00 75.62 83 LYS A C 1
ATOM 604 O O . LYS A 1 83 ? -21.774 -0.574 36.863 1.00 75.62 83 LYS A O 1
ATOM 609 N N . LYS A 1 84 ? -20.644 -2.088 35.641 1.00 74.69 84 LYS A N 1
ATOM 610 C CA . LYS A 1 84 ? -21.476 -3.239 36.027 1.00 74.69 84 LYS A CA 1
ATOM 611 C C . LYS A 1 84 ? -21.306 -3.593 37.507 1.00 74.69 84 LYS A C 1
ATOM 613 O O . LYS A 1 84 ? -22.304 -3.783 38.190 1.00 74.69 84 LYS A O 1
ATOM 618 N N . GLU A 1 85 ? -20.078 -3.599 38.018 1.00 73.25 85 GLU A N 1
ATOM 619 C CA . GLU A 1 85 ? -19.780 -3.884 39.430 1.00 73.25 85 GLU A CA 1
ATOM 620 C C . GLU A 1 85 ? -20.264 -2.772 40.383 1.00 73.25 85 GLU A C 1
ATOM 622 O O . GLU A 1 85 ? -20.717 -3.037 41.499 1.00 73.25 85 GLU A O 1
ATOM 627 N N . ALA A 1 86 ? -20.226 -1.510 39.946 1.00 62.72 86 ALA A N 1
ATOM 628 C CA . ALA A 1 86 ? -20.806 -0.389 40.686 1.00 62.72 86 ALA A CA 1
ATOM 629 C C . ALA A 1 86 ? -22.345 -0.433 40.708 1.00 62.72 86 ALA A C 1
ATOM 631 O O . ALA A 1 86 ? -22.957 -0.033 41.700 1.00 62.72 86 ALA A O 1
ATOM 632 N N . ALA A 1 87 ? -22.975 -0.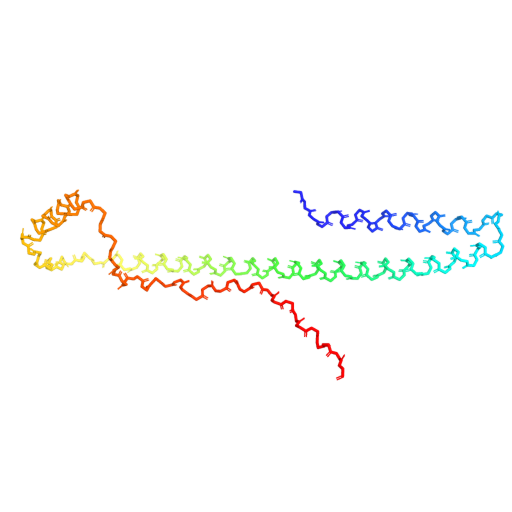939 39.641 1.00 59.75 87 ALA A N 1
ATOM 633 C CA . ALA A 1 87 ? -24.418 -1.153 39.592 1.00 59.75 87 ALA A CA 1
ATOM 634 C C . ALA A 1 87 ? -24.861 -2.290 40.529 1.00 59.75 87 ALA A C 1
ATOM 636 O O . ALA A 1 87 ? -25.870 -2.145 41.214 1.00 59.75 87 ALA A O 1
ATOM 637 N N . THR A 1 88 ? -24.084 -3.373 40.645 1.00 56.56 88 THR A N 1
ATOM 638 C CA . THR A 1 88 ? -24.380 -4.462 41.591 1.00 56.56 88 THR A CA 1
ATOM 639 C C . THR A 1 88 ? -24.121 -4.076 43.048 1.00 56.56 88 THR A C 1
ATOM 641 O O . THR A 1 88 ? -24.874 -4.497 43.915 1.00 56.56 88 THR A O 1
ATOM 644 N N . ARG A 1 89 ? -23.146 -3.205 43.354 1.00 54.88 89 ARG A N 1
ATOM 645 C CA . ARG A 1 89 ? -22.948 -2.675 44.725 1.00 54.88 89 ARG A CA 1
ATOM 646 C C . ARG A 1 89 ? -24.040 -1.707 45.202 1.00 54.88 89 ARG A C 1
ATOM 648 O O . ARG A 1 89 ? -24.125 -1.447 46.397 1.00 54.88 89 ARG A O 1
ATOM 655 N N . LYS A 1 90 ? -24.869 -1.166 44.301 1.00 52.44 90 LYS A N 1
ATOM 656 C CA . LYS A 1 90 ? -26.068 -0.383 44.659 1.00 52.44 90 LYS A CA 1
ATOM 657 C C . LY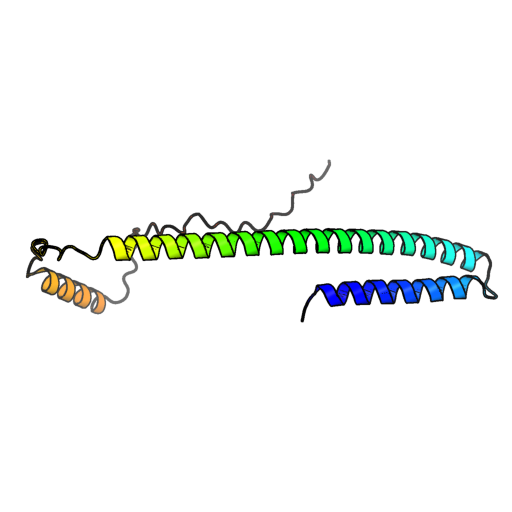S A 1 90 ? -27.334 -1.236 44.805 1.00 52.44 90 LYS A C 1
ATOM 659 O O . LYS A 1 90 ? -28.367 -0.698 45.193 1.00 52.44 90 LYS A O 1
ATOM 664 N N . ALA A 1 91 ? -27.263 -2.539 44.541 1.00 53.44 91 ALA A N 1
ATOM 665 C CA . ALA A 1 91 ? -28.367 -3.468 44.736 1.00 53.44 91 ALA A CA 1
ATOM 666 C C . ALA A 1 91 ? -28.266 -4.142 46.114 1.00 53.44 91 ALA A C 1
ATOM 668 O O . ALA A 1 91 ? -28.060 -5.340 46.193 1.00 53.44 91 ALA A O 1
ATOM 669 N N . ASP A 1 92 ? -28.367 -3.355 47.188 1.00 49.88 92 ASP A N 1
ATOM 670 C CA . ASP A 1 92 ? -28.765 -3.860 48.512 1.00 49.88 92 ASP A CA 1
ATOM 671 C C . ASP A 1 92 ? -29.274 -2.711 49.394 1.00 49.88 92 ASP A C 1
ATOM 673 O O . ASP A 1 92 ? -28.710 -2.300 50.406 1.00 49.88 92 ASP A O 1
ATOM 677 N N . LYS A 1 93 ? -30.393 -2.145 48.956 1.00 49.47 93 LYS A N 1
ATOM 678 C CA . LYS A 1 93 ? -31.438 -1.646 49.845 1.00 49.47 93 LYS A CA 1
ATOM 679 C C . LYS A 1 93 ? -32.727 -1.792 49.044 1.00 49.47 93 LYS A C 1
ATOM 681 O O . LYS A 1 93 ? -32.750 -1.283 47.922 1.00 49.47 93 LYS A O 1
ATOM 686 N N . PRO A 1 94 ? -33.772 -2.484 49.531 1.00 49.22 94 PRO A N 1
ATOM 687 C CA . PRO A 1 94 ? -35.056 -2.420 48.854 1.00 49.22 94 PRO A CA 1
ATOM 688 C C . PRO A 1 94 ? -35.412 -0.937 48.798 1.00 49.22 94 PRO A C 1
ATOM 690 O O . PRO A 1 94 ? -35.488 -0.273 49.836 1.00 49.22 94 PRO A O 1
ATOM 693 N N . ALA A 1 95 ? -35.484 -0.387 47.586 1.00 50.62 95 ALA A N 1
ATOM 694 C CA . ALA A 1 95 ? -35.912 0.982 47.400 1.00 50.62 95 ALA A CA 1
ATOM 695 C C . ALA A 1 95 ? -37.310 1.057 48.012 1.00 50.62 95 ALA A C 1
ATOM 697 O O . ALA A 1 95 ? -38.232 0.404 47.527 1.00 50.62 95 ALA A O 1
ATOM 698 N N . ALA A 1 96 ? -37.447 1.783 49.124 1.00 56.66 96 ALA A N 1
ATOM 699 C CA . ALA A 1 96 ? -38.758 2.182 49.596 1.00 56.66 96 ALA A CA 1
ATOM 700 C C . ALA A 1 96 ? -39.435 2.851 48.400 1.00 56.66 96 ALA A C 1
ATOM 702 O O . ALA A 1 96 ? -38.846 3.766 47.818 1.00 56.66 96 ALA A O 1
ATOM 703 N N . ALA A 1 97 ? -40.584 2.312 47.984 1.00 53.09 97 ALA A N 1
ATOM 704 C CA . ALA A 1 97 ? -41.324 2.813 46.840 1.00 53.09 97 ALA A CA 1
ATOM 705 C C . ALA A 1 97 ? -41.448 4.331 46.991 1.00 53.09 97 ALA A C 1
ATOM 707 O O . ALA A 1 97 ? -42.034 4.819 47.960 1.00 53.09 97 ALA A O 1
ATOM 708 N N . ALA A 1 98 ? -40.812 5.074 46.083 1.00 55.84 98 ALA A N 1
ATOM 709 C CA . ALA A 1 98 ? -41.059 6.499 45.991 1.00 55.84 98 ALA A CA 1
ATOM 710 C C . ALA A 1 98 ? -42.566 6.657 45.746 1.00 55.84 98 ALA A C 1
ATOM 712 O O . ALA A 1 98 ? -43.107 5.887 44.946 1.00 55.84 98 ALA A O 1
ATOM 713 N N . PRO A 1 99 ? -43.256 7.578 46.442 1.00 55.44 99 PRO A N 1
ATOM 714 C CA . PRO A 1 99 ? -44.661 7.821 46.168 1.00 55.44 99 PRO A CA 1
ATOM 715 C C . PRO A 1 99 ? -44.783 8.128 44.677 1.00 55.44 99 PRO A C 1
ATOM 717 O O . PRO A 1 99 ? -44.088 9.015 44.172 1.00 55.44 99 PRO A O 1
ATOM 720 N N . GLU A 1 100 ? -45.584 7.327 43.973 1.00 62.06 100 GLU A N 1
ATOM 721 C CA . GLU A 1 100 ? -45.830 7.525 42.551 1.00 62.06 100 GLU A CA 1
ATOM 722 C C . GLU A 1 100 ? -46.247 8.986 42.345 1.00 62.06 100 GLU A C 1
ATOM 724 O O . GLU A 1 100 ? -47.069 9.498 43.118 1.00 62.06 100 GLU A O 1
ATOM 729 N N . PRO A 1 101 ? -45.656 9.700 41.370 1.00 62.69 101 PRO A N 1
ATOM 730 C CA . PRO A 1 101 ? -46.107 11.049 41.073 1.00 62.69 101 PRO A CA 1
ATOM 731 C C . PRO A 1 101 ? -47.607 10.966 40.769 1.00 62.69 101 PRO A C 1
ATOM 733 O O . PRO A 1 101 ? -48.006 10.052 40.045 1.00 62.69 101 PRO A O 1
ATOM 736 N N . PRO A 1 102 ? -48.452 11.853 41.323 1.00 67.88 102 PRO A N 1
ATOM 737 C CA . PRO A 1 102 ? -49.886 11.787 41.091 1.00 67.88 102 PRO A CA 1
ATOM 738 C C . PRO A 1 102 ? -50.140 11.960 39.593 1.00 67.88 102 PRO A C 1
ATOM 740 O O . PRO A 1 102 ? -50.031 13.059 39.050 1.00 67.88 102 PRO A O 1
ATOM 743 N N . VAL A 1 103 ? -50.416 10.850 38.912 1.00 65.12 103 VAL A N 1
ATOM 744 C CA . VAL A 1 103 ? -50.791 10.854 37.504 1.00 65.12 103 VAL A CA 1
ATOM 745 C C . VAL A 1 103 ? -52.235 11.318 37.451 1.00 65.12 103 VAL A C 1
ATOM 747 O O . VAL A 1 103 ? -53.114 10.692 38.044 1.00 65.12 103 VAL A O 1
ATOM 750 N N . ASP A 1 104 ? -52.473 12.433 36.765 1.00 75.31 104 ASP A N 1
ATOM 751 C CA . ASP A 1 104 ? -53.822 12.939 36.539 1.00 75.31 104 ASP A CA 1
ATOM 752 C C . ASP A 1 104 ? -54.657 11.846 35.836 1.00 75.31 104 ASP A C 1
ATOM 754 O O . ASP A 1 104 ? -54.307 11.433 34.722 1.00 75.31 104 ASP A O 1
ATOM 758 N N . PRO A 1 105 ? -55.752 11.352 36.449 1.00 71.62 105 PRO A N 1
ATOM 759 C CA . PRO A 1 105 ? -56.574 10.289 35.872 1.00 71.62 105 PRO A CA 1
ATOM 760 C C . PRO A 1 105 ? -57.216 10.693 34.537 1.00 71.62 105 PRO A C 1
ATOM 762 O O . PRO A 1 105 ? -57.677 9.834 33.784 1.00 71.62 105 PRO A O 1
ATOM 765 N N . LEU A 1 106 ? -57.237 11.988 34.209 1.00 75.19 106 LEU A N 1
ATOM 766 C CA . LEU A 1 106 ? -57.780 12.509 32.959 1.00 75.19 106 LEU A CA 1
ATOM 767 C C . LEU A 1 106 ? -56.757 12.533 31.817 1.00 75.19 106 LEU A C 1
ATOM 769 O O . LEU A 1 106 ? -57.164 12.680 30.660 1.00 75.19 106 LEU A O 1
ATOM 773 N N . LEU A 1 107 ? -55.466 12.313 32.092 1.00 75.06 107 LEU A N 1
ATOM 774 C CA . LEU A 1 107 ? -54.396 12.384 31.093 1.00 75.06 107 LEU A CA 1
ATOM 775 C C . LEU A 1 107 ? -54.600 11.374 29.955 1.00 75.06 107 LEU A C 1
ATOM 777 O O . LEU A 1 107 ? -54.459 11.717 28.783 1.00 75.06 107 LEU A O 1
ATOM 781 N N . GLY A 1 108 ? -55.021 10.149 30.285 1.00 74.00 108 GLY A N 1
ATOM 782 C CA . GLY A 1 108 ? -55.321 9.121 29.285 1.00 74.00 108 GLY A CA 1
ATOM 783 C C . GLY A 1 108 ? -56.484 9.510 28.366 1.00 74.00 108 GLY A C 1
ATOM 784 O O . GLY A 1 108 ? -56.450 9.242 27.167 1.00 74.00 108 GLY A O 1
ATOM 785 N N . SER A 1 109 ? -57.487 10.211 28.904 1.00 75.88 109 SER A N 1
ATOM 786 C CA . SER A 1 109 ? -58.627 10.696 28.119 1.00 75.88 109 SER A CA 1
ATOM 787 C C . SER A 1 109 ? -58.259 11.878 27.217 1.00 75.88 109 SER A C 1
ATOM 789 O O . SER A 1 109 ? -58.775 11.983 26.105 1.00 75.88 109 SER A O 1
ATOM 791 N N . LEU A 1 110 ? -57.346 12.743 27.670 1.00 76.88 110 LEU A N 1
ATOM 792 C CA . LEU A 1 110 ? -56.823 13.859 26.884 1.00 76.88 110 LEU A CA 1
ATOM 793 C C . LEU A 1 110 ? -55.954 13.349 25.735 1.00 76.88 110 LEU A C 1
ATOM 795 O O . LEU A 1 110 ? -56.169 13.763 24.600 1.00 76.88 110 LEU A O 1
ATOM 799 N N . LEU A 1 111 ? -55.072 12.380 25.999 1.00 79.25 111 LEU A N 1
ATOM 800 C CA . LEU A 1 111 ? -54.245 11.751 24.97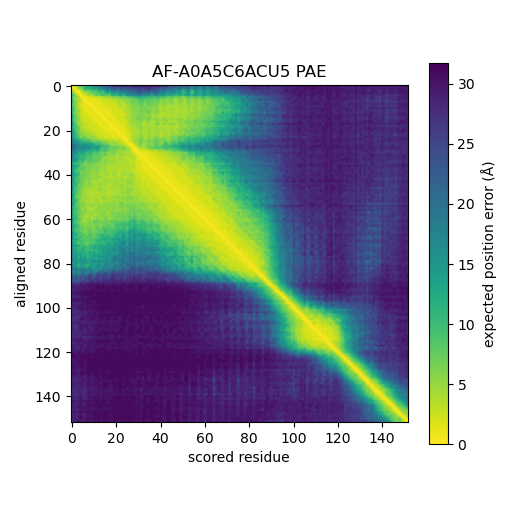0 1.00 79.25 111 LEU A CA 1
ATOM 801 C C . LEU A 1 111 ? -55.102 11.012 23.932 1.00 79.25 111 LEU A C 1
ATOM 803 O O . LEU A 1 111 ? -54.881 11.153 22.734 1.00 79.25 111 LEU A O 1
ATOM 807 N N . ALA A 1 112 ? -56.119 10.264 24.371 1.00 78.44 112 ALA A N 1
ATOM 808 C CA . ALA A 1 112 ? -57.020 9.563 23.460 1.00 78.44 112 ALA A CA 1
ATOM 809 C C . ALA A 1 112 ? -57.801 10.537 22.562 1.00 78.44 112 ALA A C 1
ATOM 811 O O . ALA A 1 112 ? -57.905 10.306 21.360 1.00 78.44 112 ALA A O 1
ATOM 812 N N . LYS A 1 113 ? -58.302 11.650 23.118 1.00 80.31 113 LYS A N 1
ATOM 813 C CA . LYS A 1 113 ? -58.958 12.712 22.337 1.00 80.31 113 LYS A CA 1
ATOM 814 C C . LYS A 1 113 ? -57.998 13.374 21.354 1.00 80.31 113 LYS A C 1
ATOM 816 O O . LYS A 1 113 ? -58.396 13.647 20.227 1.00 80.31 113 LYS A O 1
ATOM 821 N N . GLU A 1 114 ? -56.754 13.610 21.759 1.00 72.75 114 GLU A N 1
ATOM 822 C CA . GLU A 1 114 ? -55.741 14.220 20.900 1.00 72.75 114 GLU A CA 1
ATOM 823 C C . GLU A 1 114 ? -55.354 13.299 19.732 1.00 72.75 114 GLU A C 1
ATOM 825 O O . GLU A 1 114 ? -55.296 13.735 18.585 1.00 72.75 114 GLU A O 1
ATOM 830 N N . LEU A 1 115 ? -55.164 12.004 19.995 1.00 78.50 115 LEU A N 1
ATOM 831 C CA . LEU A 1 115 ? -54.868 11.006 18.965 1.00 78.50 115 LEU A CA 1
ATOM 832 C C . LEU A 1 115 ? -56.037 10.824 17.989 1.00 78.50 115 LEU A C 1
ATOM 834 O O . LEU A 1 115 ? -55.815 10.712 16.783 1.00 78.50 115 LEU A O 1
ATOM 838 N N . LEU A 1 116 ? -57.279 10.859 18.485 1.00 73.31 116 LEU A N 1
ATOM 839 C CA . LEU A 1 116 ? -58.470 10.802 17.636 1.00 73.31 116 LEU A CA 1
ATOM 840 C C . LEU A 1 116 ? -58.619 12.078 16.790 1.00 73.31 116 LEU A C 1
ATOM 842 O O . LEU A 1 116 ? -58.945 12.004 15.608 1.00 73.31 116 LEU A O 1
ATOM 846 N N . ALA A 1 117 ? -58.328 13.249 17.364 1.00 70.56 117 ALA A N 1
ATOM 847 C CA . ALA A 1 117 ? -58.348 14.521 16.643 1.00 70.56 117 ALA A CA 1
ATOM 848 C C . ALA A 1 117 ? -57.287 14.571 15.529 1.00 70.56 117 ALA A C 1
ATOM 850 O O . ALA A 1 117 ? -57.574 15.071 14.442 1.00 70.56 117 ALA A O 1
ATOM 851 N N . ARG A 1 118 ? -56.101 13.992 15.762 1.00 62.38 118 ARG A N 1
ATOM 852 C CA . ARG A 1 118 ? -55.026 13.860 14.763 1.00 62.38 118 ARG A CA 1
ATOM 853 C C . ARG A 1 118 ? -55.363 12.877 13.637 1.00 62.38 118 ARG A C 1
ATOM 855 O O . ARG A 1 118 ? -54.888 13.068 12.526 1.00 62.38 118 ARG A O 1
ATOM 862 N N . GLN A 1 119 ? -56.178 11.851 13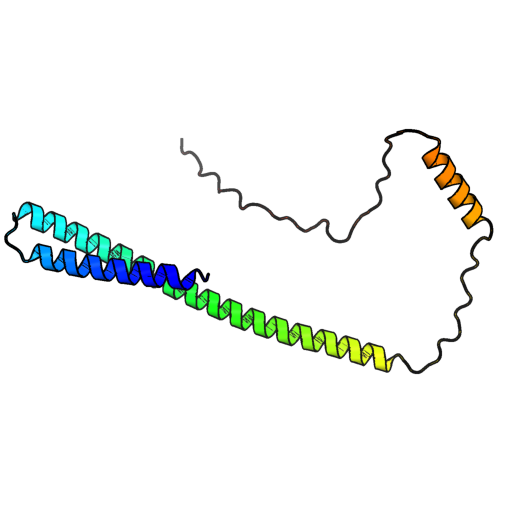.895 1.00 63.34 119 GLN A N 1
ATOM 863 C CA . GLN A 1 119 ? -56.668 10.948 12.842 1.00 63.34 119 GLN A CA 1
ATOM 864 C C . GLN A 1 119 ? -57.794 11.561 12.000 1.00 63.34 119 GLN A C 1
ATOM 866 O O . GLN A 1 119 ? -57.895 11.261 10.814 1.00 63.34 119 GLN A O 1
ATOM 871 N N . CYS A 1 120 ? -58.637 12.413 12.593 1.00 58.91 120 CYS A N 1
ATOM 872 C CA . CYS A 1 120 ? -59.762 13.037 11.890 1.00 58.91 120 CYS A CA 1
ATOM 873 C C . CYS A 1 120 ? -59.375 14.293 11.091 1.00 58.91 120 CYS A C 1
ATOM 875 O O . CYS A 1 120 ? -60.113 14.689 10.190 1.00 58.91 120 CYS A O 1
ATOM 877 N N . GLN A 1 121 ? -58.243 14.930 11.399 1.00 55.78 121 GLN A N 1
ATOM 878 C CA . GLN A 1 121 ? -57.707 16.046 10.620 1.00 55.78 121 GLN A CA 1
ATOM 879 C C . GLN A 1 121 ? -56.706 15.507 9.598 1.00 55.78 121 GLN A C 1
ATOM 881 O O . GLN A 1 121 ? -55.522 15.351 9.885 1.00 55.78 121 GLN A O 1
ATOM 886 N N . GLY A 1 122 ? -57.207 15.187 8.402 1.00 48.94 122 GLY A N 1
ATOM 887 C CA . GLY A 1 122 ? -56.357 14.895 7.252 1.00 48.94 122 GLY A CA 1
ATOM 888 C C . GLY A 1 122 ? -55.346 16.023 7.034 1.00 48.94 122 GLY A C 1
ATOM 889 O O . GLY A 1 122 ? -55.727 17.190 7.053 1.00 48.94 122 GLY A O 1
ATOM 890 N N . GLU A 1 123 ? -54.073 15.639 6.896 1.00 55.59 123 GLU A N 1
ATOM 891 C CA . GLU A 1 123 ? -52.926 16.452 6.467 1.00 55.59 123 GLU A CA 1
ATOM 892 C C . GLU A 1 123 ? -53.036 17.963 6.734 1.00 55.59 123 GLU A C 1
ATOM 894 O O . GLU A 1 123 ? -53.338 18.767 5.856 1.00 55.59 123 GLU A O 1
ATOM 899 N N . ALA A 1 124 ? -52.701 18.367 7.959 1.00 45.03 124 ALA A N 1
ATOM 900 C CA . ALA A 1 124 ? -52.288 19.734 8.244 1.00 45.03 124 ALA A CA 1
ATOM 901 C C . ALA A 1 124 ? -50.816 19.720 8.667 1.00 45.03 124 ALA A C 1
ATOM 903 O O . ALA A 1 124 ? -50.463 19.463 9.817 1.00 45.03 124 ALA A O 1
ATOM 904 N N . THR A 1 125 ? -49.939 19.983 7.702 1.00 53.56 125 THR A N 1
ATOM 905 C CA . THR A 1 125 ? -48.547 20.357 7.944 1.00 53.56 125 THR A CA 1
ATOM 906 C C . THR A 1 125 ? -48.498 21.630 8.792 1.00 53.56 125 THR A C 1
ATOM 908 O O . THR A 1 125 ? -48.771 22.716 8.284 1.00 53.56 125 THR A O 1
ATOM 911 N N . ALA A 1 126 ? -48.116 21.516 10.063 1.00 41.91 126 ALA A N 1
ATOM 912 C CA . ALA A 1 126 ? -47.581 22.631 10.837 1.00 41.91 126 ALA A CA 1
ATOM 913 C C . ALA A 1 126 ? -46.619 22.115 11.914 1.00 41.91 126 ALA A C 1
ATOM 915 O O . ALA A 1 126 ? -46.894 21.154 12.631 1.00 41.91 126 ALA A O 1
ATOM 916 N N . SER A 1 127 ? -45.452 22.747 11.952 1.00 52.88 127 SER A N 1
ATOM 917 C CA . SER A 1 127 ? -44.257 22.373 12.693 1.00 52.88 127 SER A CA 1
ATOM 918 C C . SER A 1 127 ? -44.390 22.542 14.208 1.00 52.88 127 SER A C 1
ATOM 920 O O . SER A 1 127 ? -44.965 23.514 14.693 1.00 52.88 127 SER A O 1
ATOM 922 N N . VAL A 1 128 ? -43.738 21.653 14.964 1.00 44.06 128 VAL A N 1
ATOM 923 C CA . VAL A 1 128 ? -43.262 21.962 16.318 1.00 44.06 128 VAL A CA 1
ATOM 924 C C . VAL A 1 128 ? -41.809 21.509 16.415 1.00 44.06 128 VAL A C 1
ATOM 926 O O . VAL A 1 128 ? -41.500 20.325 16.516 1.00 44.06 128 VAL A O 1
ATOM 929 N N . ASN A 1 129 ? -40.921 22.500 16.338 1.00 49.94 129 ASN A N 1
ATOM 930 C CA . ASN A 1 129 ? -39.546 22.430 16.813 1.00 49.94 129 ASN A CA 1
ATOM 931 C C . ASN A 1 129 ? -39.548 21.963 18.270 1.00 49.94 129 ASN A C 1
ATOM 933 O O . ASN A 1 129 ? -39.959 22.732 19.134 1.00 49.94 129 ASN A O 1
ATOM 937 N N . GLN A 1 130 ? -39.092 20.738 18.529 1.00 53.66 130 GLN A N 1
ATOM 938 C CA . GLN A 1 130 ? -38.563 20.283 19.819 1.00 53.66 130 GLN A CA 1
ATOM 939 C C . GLN A 1 130 ? -38.056 18.845 19.661 1.00 53.66 130 GLN A C 1
ATOM 941 O O . GLN A 1 130 ? -38.743 17.884 19.976 1.00 53.66 130 GLN A O 1
ATOM 946 N N . ASN A 1 131 ? -36.846 18.704 19.129 1.00 46.09 131 ASN A N 1
ATOM 947 C CA . ASN A 1 131 ? -35.979 17.557 19.387 1.00 46.09 131 ASN A CA 1
ATOM 948 C C . ASN A 1 131 ? -34.543 18.038 19.174 1.00 46.09 131 ASN A C 1
ATOM 950 O O . ASN A 1 131 ? -33.948 17.798 18.132 1.00 46.09 131 ASN A O 1
ATOM 954 N N . VAL A 1 132 ? -34.008 18.759 20.165 1.00 50.69 132 VAL A N 1
ATOM 955 C CA . VAL A 1 132 ? -32.555 18.888 20.331 1.00 50.69 132 VAL A CA 1
ATOM 956 C C . VAL A 1 132 ? -32.076 17.507 20.771 1.00 50.69 132 VAL A C 1
ATOM 958 O O . VAL A 1 132 ? -32.062 17.172 21.956 1.00 50.69 132 VAL A O 1
ATOM 961 N N . GLY A 1 133 ? -31.824 16.654 19.783 1.00 44.72 133 GLY A N 1
ATOM 962 C CA . GLY A 1 133 ? -31.171 15.373 19.965 1.00 44.72 133 GLY A CA 1
ATOM 963 C C . GLY A 1 133 ? -29.675 15.616 20.099 1.00 44.72 133 GLY A C 1
ATOM 964 O O . GLY A 1 133 ? -29.091 16.379 19.343 1.00 44.72 133 GLY A O 1
ATOM 965 N N . LEU A 1 134 ? -29.051 14.946 21.064 1.00 56.81 134 LEU A N 1
ATOM 966 C CA . LEU A 1 134 ? -27.635 15.026 21.449 1.00 56.81 134 LEU A CA 1
ATOM 967 C C . LEU A 1 134 ? -26.635 14.540 20.358 1.00 56.81 134 LEU A C 1
ATOM 969 O O . LEU A 1 134 ? -25.585 13.988 20.685 1.00 56.81 134 LEU A O 1
ATOM 973 N N . LEU A 1 135 ? -26.990 14.664 19.075 1.00 46.34 135 LEU A N 1
ATOM 974 C CA . LEU A 1 135 ? -26.260 14.186 17.896 1.00 46.34 135 LEU A CA 1
ATOM 975 C C . LEU A 1 135 ? -26.043 15.275 16.824 1.00 46.34 135 LEU A C 1
ATOM 977 O O . LEU A 1 135 ? -25.441 14.976 15.794 1.00 46.34 135 LEU A O 1
ATOM 981 N N . ASP A 1 136 ? -26.469 16.519 17.064 1.00 51.75 136 ASP A N 1
ATOM 982 C CA . ASP A 1 136 ? -26.430 17.609 16.070 1.00 51.75 136 ASP A CA 1
ATOM 983 C C . ASP A 1 136 ? -25.018 18.152 15.742 1.00 51.75 136 ASP A C 1
ATOM 985 O O . ASP A 1 136 ? -24.870 18.935 14.808 1.00 51.75 136 ASP A O 1
ATOM 989 N N . ASP A 1 137 ? -23.962 17.690 16.423 1.00 53.38 137 ASP A N 1
ATOM 990 C CA . ASP A 1 137 ? -22.576 18.126 16.163 1.00 53.38 137 ASP A CA 1
ATOM 991 C C . ASP A 1 137 ? -21.760 17.148 15.294 1.00 53.38 137 ASP A C 1
ATOM 993 O O . ASP A 1 137 ? -20.555 17.333 15.094 1.00 53.38 137 ASP A O 1
ATOM 997 N N . TRP A 1 138 ? -22.373 16.085 14.760 1.00 56.19 138 TRP A N 1
ATOM 998 C CA . TRP A 1 138 ? -21.655 15.152 13.887 1.00 56.19 138 TRP A CA 1
ATOM 999 C C . TRP A 1 138 ? -21.539 15.695 12.453 1.00 56.19 138 TRP A C 1
ATOM 1001 O 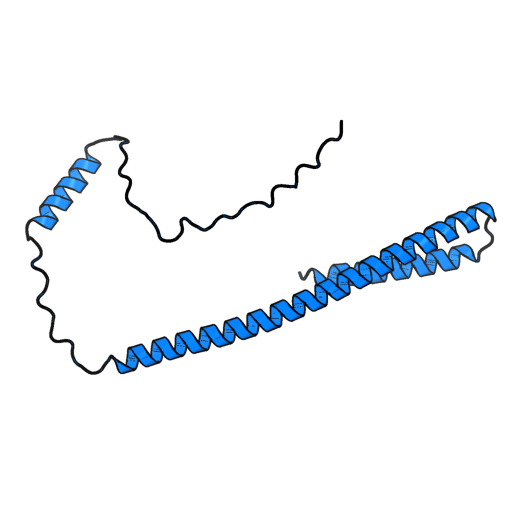O . TRP A 1 138 ? -22.256 15.288 11.539 1.00 56.19 138 TRP A O 1
ATOM 1011 N N . ASN A 1 139 ? -20.588 16.605 12.243 1.00 53.75 139 ASN A N 1
ATOM 1012 C CA . ASN A 1 139 ? -20.219 17.093 10.916 1.00 53.75 139 ASN A CA 1
ATOM 1013 C C . ASN A 1 139 ? -19.273 16.107 10.212 1.00 53.75 139 ASN A C 1
ATOM 1015 O O . ASN A 1 139 ? -18.070 16.075 10.471 1.00 53.75 139 ASN A O 1
ATOM 1019 N N . TRP A 1 140 ? -19.801 15.342 9.253 1.00 46.31 140 TRP A N 1
ATOM 1020 C CA . TRP A 1 140 ? -18.990 14.825 8.151 1.00 46.31 140 TRP A CA 1
ATOM 1021 C C . TRP A 1 140 ? -18.721 15.987 7.194 1.00 46.31 140 TRP A C 1
ATOM 1023 O O . TRP A 1 140 ? -19.454 16.159 6.224 1.00 46.31 140 TRP A O 1
ATOM 1033 N N . THR A 1 141 ? -17.706 16.812 7.444 1.00 50.78 141 THR A N 1
ATOM 1034 C CA . THR A 1 141 ? -17.211 17.670 6.366 1.00 50.78 141 THR A CA 1
ATOM 1035 C C . THR A 1 141 ? -16.504 16.774 5.345 1.00 50.78 141 THR A C 1
ATOM 1037 O O . THR A 1 141 ? -15.532 16.093 5.689 1.00 50.78 141 THR A O 1
ATOM 1040 N N . PRO A 1 142 ? -16.957 16.728 4.078 1.00 45.53 142 PRO A N 1
ATOM 1041 C CA . PRO A 1 142 ? -16.060 16.333 3.012 1.00 45.53 142 PRO A CA 1
ATOM 1042 C C . PRO A 1 142 ? -14.938 17.369 3.015 1.00 45.53 142 PRO A C 1
ATOM 1044 O O . PRO A 1 142 ? -15.209 18.566 3.048 1.00 45.53 142 PRO A O 1
ATOM 1047 N N . SER A 1 143 ? -13.688 16.909 3.043 1.00 42.81 143 SER A N 1
ATOM 1048 C CA . SER A 1 143 ? -12.520 17.763 2.845 1.00 42.81 143 SER A CA 1
ATOM 1049 C C . SER A 1 143 ? -12.718 18.545 1.550 1.00 42.81 143 SER A C 1
ATOM 1051 O O . SER A 1 143 ? -12.527 18.001 0.463 1.00 42.81 143 SER A O 1
ATOM 1053 N N . GLU A 1 144 ? -13.143 19.798 1.669 1.00 45.66 144 GLU A N 1
ATOM 1054 C CA . GLU A 1 144 ? -13.215 20.728 0.559 1.00 45.66 144 GLU A CA 1
ATOM 1055 C C . GLU A 1 144 ? -11.786 20.864 0.036 1.00 45.66 144 GLU A C 1
ATOM 1057 O O . GLU A 1 144 ? -10.849 21.168 0.781 1.00 45.66 144 GLU A O 1
ATOM 1062 N N . ALA A 1 145 ? -11.598 20.484 -1.225 1.00 47.06 145 ALA A N 1
ATOM 1063 C CA . ALA A 1 145 ? -10.349 20.692 -1.924 1.00 47.06 145 ALA A CA 1
ATOM 1064 C C . ALA A 1 145 ? -9.988 22.172 -1.786 1.00 47.06 145 ALA A C 1
ATOM 1066 O O . ALA A 1 145 ? -10.806 23.039 -2.093 1.00 47.06 145 ALA A O 1
ATOM 1067 N N . ALA A 1 146 ? -8.783 22.44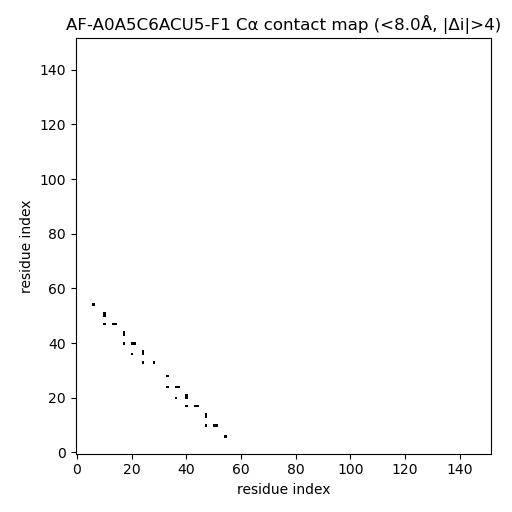3 -1.288 1.00 42.66 146 ALA A N 1
ATOM 1068 C CA . ALA A 1 146 ? -8.257 23.791 -1.187 1.00 42.66 146 ALA A CA 1
ATOM 1069 C C . ALA A 1 146 ? -8.486 24.537 -2.516 1.00 42.66 146 ALA A C 1
ATOM 1071 O O . ALA A 1 146 ? -8.124 23.997 -3.570 1.00 42.66 146 ALA A O 1
ATOM 1072 N N . PRO A 1 147 ? -9.062 25.751 -2.508 1.00 44.47 147 PRO A N 1
ATOM 1073 C CA . PRO A 1 147 ? -9.000 26.603 -3.678 1.00 44.47 147 PRO A CA 1
ATOM 1074 C C . PRO A 1 147 ? -7.524 26.924 -3.920 1.00 44.47 147 PRO A C 1
ATOM 1076 O O . PRO A 1 147 ? -6.878 27.613 -3.133 1.00 44.47 147 PRO A O 1
ATOM 1079 N N . VAL A 1 148 ? -6.977 26.367 -5.000 1.00 50.47 148 VAL A N 1
ATOM 1080 C CA . VAL A 1 148 ? -5.727 26.846 -5.580 1.00 50.47 148 VAL A CA 1
ATOM 1081 C C . VAL A 1 148 ? -6.021 28.263 -6.044 1.00 50.47 148 VAL A C 1
ATOM 1083 O O . VAL A 1 148 ? -6.838 28.465 -6.942 1.00 50.47 148 VAL A O 1
ATOM 1086 N N . GLU A 1 149 ? -5.404 29.233 -5.378 1.00 45.97 149 GLU A N 1
ATOM 1087 C CA . GLU A 1 149 ? -5.358 30.616 -5.825 1.00 45.97 149 GLU A CA 1
ATOM 1088 C C . GLU A 1 149 ? -4.972 30.637 -7.308 1.00 45.97 149 GLU A C 1
ATOM 1090 O O . GLU A 1 149 ? -3.870 30.244 -7.698 1.00 45.97 149 GLU A O 1
ATOM 1095 N N . ALA A 1 150 ? -5.913 31.060 -8.150 1.00 42.69 150 ALA A N 1
ATOM 1096 C CA . ALA A 1 150 ? -5.606 31.443 -9.509 1.00 42.69 150 ALA A CA 1
ATOM 1097 C C . ALA A 1 150 ? -4.796 32.737 -9.431 1.00 42.69 150 ALA A C 1
ATOM 1099 O O . ALA A 1 150 ? -5.323 33.794 -9.090 1.00 42.69 150 ALA A O 1
ATOM 1100 N N . SER A 1 151 ? -3.503 32.631 -9.719 1.00 41.38 151 SER A N 1
ATOM 1101 C CA . SER A 1 151 ? -2.657 33.776 -10.019 1.00 41.38 151 SER A CA 1
ATOM 1102 C C . SER A 1 151 ? -3.247 34.577 -11.181 1.00 41.38 151 SER A C 1
ATOM 1104 O O . SER A 1 151 ? -3.450 34.015 -12.259 1.00 41.38 151 SER A O 1
ATOM 1106 N N . VAL A 1 152 ? -3.444 35.879 -10.970 1.00 38.56 152 VAL A N 1
ATOM 1107 C CA . VAL A 1 152 ? -3.238 36.936 -11.973 1.00 38.56 152 VAL A CA 1
ATOM 1108 C C . VAL A 1 152 ? -2.577 38.112 -11.273 1.00 38.56 152 VAL A C 1
ATOM 1110 O O . VAL A 1 152 ? -3.101 38.521 -10.214 1.00 38.56 152 VAL A O 1
#